Protein AF-A0AAP0FT26-F1 (afdb_monomer)

Foldseek 3Di:
DDDDDDDDPDDDDPDDDPPDVVVVVCLQVLVLLLVLLVQLLVCQPVLVSLLVSLVVVVCSLPPPSHPPVNLLSNLVSLLVCVVRNLNSLVVCLVPPPDLVSNLSSLQSLLSSLLSDDLVSLLVSLVNDPLLLSLVCQCPDPVNDVSSVVSSVSNLVSNVPPPVSVVVNVVNPDDD

Solvent-accessible surface area (backbone atoms only — not comparable to full-atom values): 10121 Å² total; per-residue (Å²): 136,88,80,90,82,85,78,77,92,72,90,82,79,92,85,73,84,83,87,47,69,69,57,54,51,42,46,70,66,39,56,49,46,48,51,41,49,51,51,36,50,74,37,58,92,40,61,74,59,40,52,54,40,48,51,52,49,43,50,59,62,64,41,93,88,53,59,74,65,40,41,49,44,37,44,49,54,44,58,75,41,44,84,52,40,47,59,42,59,47,44,40,63,75,67,39,92,41,71,66,55,25,32,54,50,32,41,44,48,24,53,47,42,62,72,42,56,74,67,57,48,48,51,53,57,74,75,44,68,58,64,60,52,35,51,48,54,38,68,39,97,74,68,45,67,63,31,38,52,24,28,50,48,33,52,58,55,42,54,84,36,70,65,50,48,55,47,55,55,56,73,69,49,86,129

Sequence (175 aa):
MTSGCSVSLLDRPLGRPLHCPALAELVGGGGCATVVNSALVRNIGQIDILEAATQVLALILGADLIEENNIRIATSSLVADLNASVPALLSLLKEGKTMESRVEFARFWGAVLSSSDQESKASIVDKSDLIPELIRLIGEEKMDRSSIDAGLECLNAIIGIRRARLQMVREVIPR

Structure (mmCIF, N/CA/C/O backbone):
data_AF-A0AAP0FT26-F1
#
_entry.id   AF-A0AAP0FT26-F1
#
loop_
_atom_site.group_PDB
_atom_site.id
_atom_site.type_symbol
_atom_site.label_atom_id
_atom_site.label_alt_id
_atom_site.label_comp_id
_atom_site.label_asym_id
_atom_site.label_entity_id
_atom_site.label_seq_id
_atom_site.pdbx_PDB_ins_code
_atom_site.Cartn_x
_atom_site.Cartn_y
_atom_site.Cartn_z
_atom_site.occupancy
_atom_site.B_iso_or_equiv
_atom_site.auth_seq_id
_atom_site.auth_comp_id
_atom_site.auth_asym_id
_atom_site.auth_atom_id
_atom_site.pdbx_PDB_model_num
ATOM 1 N N . MET A 1 1 ? 0.023 8.300 -52.811 1.00 35.78 1 MET A N 1
ATOM 2 C CA . MET A 1 1 ? -0.090 6.826 -52.838 1.00 35.78 1 MET A CA 1
ATOM 3 C C . MET A 1 1 ? -0.108 6.382 -51.376 1.00 35.78 1 MET A C 1
ATOM 5 O O . MET A 1 1 ? 0.933 6.426 -50.746 1.00 35.78 1 MET A O 1
ATOM 9 N N . THR A 1 2 ? -1.276 6.475 -50.719 1.00 39.69 2 THR A N 1
ATOM 10 C CA . THR A 1 2 ? -2.193 5.347 -50.381 1.00 39.69 2 THR A CA 1
ATOM 11 C C . THR A 1 2 ? -1.498 4.355 -49.443 1.00 39.69 2 THR A C 1
ATOM 13 O O . THR A 1 2 ? -0.560 3.700 -49.868 1.00 39.69 2 THR A O 1
ATOM 16 N N . SER A 1 3 ? -1.827 4.247 -48.157 1.00 39.22 3 SER A N 1
ATOM 17 C CA . SER A 1 3 ? -3.088 3.759 -47.571 1.00 39.22 3 SER A CA 1
ATOM 18 C C . SER A 1 3 ? -2.985 4.016 -46.052 1.00 39.22 3 SER A C 1
ATOM 20 O O . SER A 1 3 ? -1.917 3.812 -45.494 1.00 39.22 3 SER A O 1
ATOM 22 N N . GLY A 1 4 ? -3.959 4.555 -45.318 1.00 42.12 4 GLY A N 1
ATOM 23 C CA . GLY A 1 4 ? -5.311 4.024 -45.186 1.00 42.12 4 GLY A CA 1
ATOM 24 C C . GLY A 1 4 ? -5.307 2.806 -44.253 1.00 42.12 4 GLY A C 1
ATOM 25 O O . GLY A 1 4 ? -5.325 1.687 -44.748 1.00 42.12 4 GLY A O 1
ATOM 26 N N . CYS A 1 5 ? -5.263 3.017 -42.934 1.00 31.69 5 CYS A N 1
ATOM 27 C CA . CYS A 1 5 ? -5.600 1.997 -41.933 1.00 31.69 5 CYS A CA 1
ATOM 28 C C . CYS A 1 5 ? -6.645 2.580 -40.979 1.00 31.69 5 CYS A C 1
ATOM 30 O O . CYS A 1 5 ? -6.349 3.026 -39.874 1.00 31.69 5 CYS A O 1
ATOM 32 N N . SER A 1 6 ? -7.886 2.608 -41.457 1.00 43.06 6 SER A N 1
ATOM 33 C CA . SER A 1 6 ? -9.067 2.663 -40.607 1.00 43.06 6 SER A CA 1
ATOM 34 C C . SER A 1 6 ? -9.186 1.304 -39.920 1.00 43.06 6 SER A C 1
ATOM 36 O O . SER A 1 6 ? -9.442 0.308 -40.591 1.00 43.06 6 SER A O 1
ATOM 38 N N . VAL A 1 7 ? -8.973 1.241 -38.606 1.00 42.81 7 VAL A N 1
ATOM 39 C CA . VAL A 1 7 ? -9.330 0.050 -37.828 1.00 42.81 7 VAL A CA 1
ATOM 40 C C . VAL A 1 7 ? -10.686 0.315 -37.202 1.00 42.81 7 VAL A C 1
ATOM 42 O O . VAL A 1 7 ? -10.837 1.127 -36.293 1.00 42.81 7 VAL A O 1
ATOM 45 N N . SER A 1 8 ? -11.677 -0.340 -37.787 1.00 35.78 8 SER A N 1
ATOM 46 C CA . SER A 1 8 ? -13.071 -0.381 -37.383 1.00 35.78 8 SER A CA 1
ATOM 47 C C . SER A 1 8 ? -13.185 -0.807 -35.920 1.00 35.78 8 SER A C 1
ATOM 49 O O . SER A 1 8 ? -12.910 -1.950 -35.562 1.00 35.78 8 SER A O 1
ATOM 51 N N . LEU A 1 9 ? -13.605 0.132 -35.081 1.00 39.66 9 LEU A N 1
ATOM 52 C CA . LEU A 1 9 ? -14.059 -0.091 -33.715 1.00 39.66 9 LEU A CA 1
ATOM 53 C C . LEU A 1 9 ? -15.487 -0.640 -33.798 1.00 39.66 9 LEU A C 1
ATOM 55 O O . LEU A 1 9 ? -16.428 0.129 -33.674 1.00 39.66 9 LEU A O 1
ATOM 59 N N . LEU A 1 10 ? -15.653 -1.923 -34.125 1.00 43.53 10 LEU A N 1
ATOM 60 C CA . LEU A 1 10 ? -16.887 -2.690 -33.909 1.00 43.53 10 LEU A CA 1
ATOM 61 C C . LEU A 1 10 ? -16.623 -4.173 -34.210 1.00 43.53 10 LEU A C 1
ATOM 63 O O . LEU A 1 10 ? -16.040 -4.514 -35.235 1.00 43.53 10 LEU A O 1
ATOM 67 N N . ASP A 1 11 ? -17.081 -5.012 -33.282 1.00 38.81 11 ASP A N 1
ATOM 68 C CA . ASP A 1 11 ? -17.059 -6.478 -33.258 1.00 38.81 11 ASP A CA 1
ATOM 69 C C . ASP A 1 11 ? -15.716 -7.185 -33.024 1.00 38.81 11 ASP A C 1
ATOM 71 O O . ASP A 1 11 ? -14.992 -7.511 -33.965 1.00 38.81 11 ASP A O 1
ATOM 75 N N . ARG A 1 12 ? -15.465 -7.579 -31.758 1.00 37.66 12 ARG A N 1
ATOM 76 C CA . ARG A 1 12 ? -15.121 -8.974 -31.389 1.00 37.66 12 ARG A CA 1
ATOM 77 C C . ARG A 1 12 ? -15.070 -9.226 -29.867 1.00 37.66 12 ARG A C 1
ATOM 79 O O . ARG A 1 12 ? -14.894 -8.286 -29.098 1.00 37.66 12 ARG A O 1
ATOM 86 N N . PRO A 1 13 ? -15.289 -10.488 -29.442 1.00 32.66 13 PRO A N 1
ATOM 87 C CA . PRO A 1 13 ? -15.805 -10.841 -28.124 1.00 32.66 13 PRO A CA 1
ATOM 88 C C . PRO A 1 13 ? -14.723 -10.929 -27.041 1.00 32.66 13 PRO A C 1
ATOM 90 O O . PRO A 1 13 ? -13.557 -11.213 -27.314 1.00 32.66 13 PRO A O 1
ATOM 93 N N . LEU A 1 14 ? -15.169 -10.739 -25.796 1.00 45.72 14 LEU A N 1
ATOM 94 C CA . LEU A 1 14 ? -14.451 -11.021 -24.552 1.00 45.72 14 LEU A CA 1
ATOM 95 C C . LEU A 1 14 ? -13.795 -12.414 -24.597 1.00 45.72 14 LEU A C 1
ATOM 97 O O . LEU A 1 14 ? -14.485 -13.405 -24.831 1.00 45.72 14 LEU A O 1
ATOM 101 N N . GLY A 1 15 ? -12.484 -12.494 -24.331 1.00 40.38 15 GLY A N 1
ATOM 102 C CA . GLY A 1 15 ? -11.855 -13.766 -23.947 1.00 40.38 15 GLY A CA 1
ATOM 103 C C . GLY A 1 15 ? -10.522 -14.166 -24.586 1.00 40.38 15 GLY A C 1
ATOM 104 O O . GLY A 1 15 ? -10.280 -15.364 -24.707 1.00 40.38 15 GLY A O 1
ATOM 105 N N . ARG A 1 16 ? -9.625 -13.244 -24.971 1.00 35.62 16 ARG A N 1
ATOM 106 C CA . ARG A 1 16 ? -8.202 -13.595 -25.179 1.00 35.62 16 ARG A CA 1
ATOM 107 C C . ARG A 1 16 ? -7.268 -12.507 -24.639 1.00 35.62 16 ARG A C 1
ATOM 109 O O . ARG A 1 16 ? -7.513 -11.339 -24.939 1.00 35.62 16 ARG A O 1
ATOM 116 N N . PRO A 1 17 ? -6.197 -12.857 -23.901 1.00 39.31 17 PRO A N 1
ATOM 117 C CA . PRO A 1 17 ? -5.152 -11.899 -23.572 1.00 39.31 17 PRO A CA 1
ATOM 118 C C . PRO A 1 17 ? -4.499 -11.418 -24.872 1.00 39.31 17 PRO A C 1
ATOM 120 O O . PRO A 1 17 ? -4.200 -12.221 -25.761 1.00 39.31 17 PRO A O 1
ATOM 123 N N . LEU A 1 18 ? -4.298 -10.107 -24.993 1.00 40.69 18 LEU A N 1
ATOM 124 C CA . LEU A 1 18 ? -3.558 -9.493 -26.092 1.00 40.69 18 LEU A CA 1
ATOM 125 C C . LEU A 1 18 ? -2.100 -9.978 -26.045 1.00 40.69 18 LEU A C 1
ATOM 127 O O . LEU A 1 18 ? -1.277 -9.445 -25.308 1.00 40.69 18 LEU A O 1
ATOM 131 N N . HIS A 1 19 ? -1.779 -11.001 -26.838 1.00 43.59 19 HIS A N 1
ATOM 132 C CA . HIS A 1 19 ? -0.410 -11.466 -27.061 1.00 43.59 19 HIS A CA 1
ATOM 133 C C . HIS A 1 19 ? 0.309 -10.471 -27.990 1.00 43.59 19 HIS A C 1
ATOM 135 O O . HIS A 1 19 ? 0.424 -10.679 -29.197 1.00 43.59 19 HIS A O 1
ATOM 141 N N . CYS A 1 20 ? 0.750 -9.347 -27.428 1.00 38.44 20 CYS A N 1
ATOM 142 C CA . CYS A 1 20 ? 1.580 -8.363 -28.116 1.00 38.44 20 CYS A CA 1
ATOM 143 C C . CYS A 1 20 ? 3.055 -8.592 -27.740 1.00 38.44 20 CYS A C 1
ATOM 145 O O . CYS A 1 20 ? 3.444 -8.243 -26.625 1.00 38.44 20 CYS A O 1
ATOM 147 N N . PRO A 1 21 ? 3.903 -9.128 -28.641 1.00 49.22 21 PRO A N 1
ATOM 148 C CA . PRO A 1 21 ? 5.324 -9.344 -28.348 1.00 49.22 21 PRO A CA 1
ATOM 149 C C . PRO A 1 21 ? 6.066 -8.038 -28.013 1.00 49.22 21 PRO A C 1
ATOM 151 O O . PRO A 1 21 ? 6.932 -8.040 -27.150 1.00 49.22 21 PRO A O 1
ATOM 154 N N . ALA A 1 22 ? 5.646 -6.902 -28.581 1.00 44.25 22 ALA A N 1
ATOM 155 C CA . ALA A 1 22 ? 6.195 -5.582 -28.252 1.00 44.25 22 ALA A CA 1
ATOM 156 C C . ALA A 1 22 ? 5.885 -5.121 -26.812 1.00 44.25 22 ALA A C 1
ATOM 158 O O . ALA A 1 22 ? 6.685 -4.415 -26.204 1.00 44.25 22 ALA A O 1
ATOM 159 N N . LEU A 1 23 ? 4.738 -5.528 -26.251 1.00 45.72 23 LEU A N 1
ATOM 160 C CA . LEU A 1 23 ? 4.405 -5.270 -24.846 1.00 45.72 23 LEU A CA 1
ATOM 161 C C . LEU A 1 23 ? 5.292 -6.120 -23.930 1.00 45.72 23 LEU A C 1
ATOM 163 O O . LEU A 1 23 ? 5.825 -5.598 -22.960 1.00 45.72 23 LEU A O 1
ATOM 167 N N . ALA A 1 24 ? 5.513 -7.391 -24.275 1.00 50.12 24 ALA A N 1
ATOM 168 C CA . ALA A 1 24 ? 6.402 -8.276 -23.523 1.00 50.12 24 ALA A CA 1
ATOM 169 C C . ALA A 1 24 ? 7.870 -7.806 -23.548 1.00 50.12 24 ALA A C 1
ATOM 171 O O . ALA A 1 24 ? 8.553 -7.901 -22.536 1.00 50.12 24 ALA A O 1
ATOM 172 N N . GLU A 1 25 ? 8.344 -7.247 -24.663 1.00 49.09 25 GLU A N 1
ATOM 173 C CA . GLU A 1 25 ? 9.719 -6.748 -24.812 1.00 49.09 25 GLU A CA 1
ATOM 174 C C . GLU A 1 25 ? 9.941 -5.412 -24.071 1.00 49.09 25 GLU A C 1
ATOM 176 O O . GLU A 1 25 ? 10.944 -5.234 -23.379 1.00 49.09 25 GLU A O 1
ATOM 181 N N . LEU A 1 26 ? 8.966 -4.493 -24.125 1.00 49.72 26 LEU A N 1
ATOM 182 C CA . LEU A 1 26 ? 9.006 -3.219 -23.392 1.00 49.72 26 LEU A CA 1
ATOM 183 C C . LEU A 1 26 ? 8.884 -3.413 -21.870 1.00 49.72 26 LEU A C 1
ATOM 185 O O . LEU A 1 26 ? 9.504 -2.685 -21.088 1.00 49.72 26 LEU A O 1
ATOM 189 N N . VAL A 1 27 ? 8.078 -4.390 -21.451 1.00 53.12 27 VAL A N 1
ATOM 190 C CA . VAL A 1 27 ? 7.923 -4.784 -20.047 1.00 53.12 27 VAL A CA 1
ATOM 191 C C . VAL A 1 27 ? 9.139 -5.583 -19.571 1.00 53.12 27 VAL A C 1
ATOM 193 O O . VAL A 1 27 ? 9.649 -5.296 -18.494 1.00 53.12 27 VAL A O 1
ATOM 196 N N . GLY A 1 28 ? 9.665 -6.497 -20.394 1.00 52.25 28 GLY A N 1
ATOM 197 C CA . GLY A 1 28 ? 10.863 -7.298 -20.114 1.00 52.25 28 GLY A CA 1
ATOM 198 C C . GLY A 1 28 ? 12.158 -6.488 -20.009 1.00 52.25 28 GLY A C 1
ATOM 199 O O . GLY A 1 28 ? 13.089 -6.899 -19.323 1.00 52.25 28 GLY A O 1
ATOM 200 N N . GLY A 1 29 ? 12.211 -5.311 -20.639 1.00 54.28 29 GLY A N 1
ATOM 201 C CA . GLY A 1 29 ? 13.316 -4.359 -20.506 1.00 54.28 29 GLY A CA 1
ATOM 202 C C . GLY A 1 29 ? 13.217 -3.415 -19.299 1.00 54.28 29 GLY A C 1
ATOM 203 O O . GLY A 1 29 ? 14.062 -2.532 -19.164 1.00 54.28 29 GLY A O 1
ATOM 204 N N . GLY A 1 30 ? 12.178 -3.512 -18.459 1.00 57.56 30 GLY A N 1
ATOM 205 C CA . GLY A 1 30 ? 12.002 -2.659 -17.273 1.00 57.56 30 GLY A CA 1
ATOM 206 C C . GLY A 1 30 ? 11.680 -1.177 -17.544 1.00 57.56 30 GLY A C 1
ATOM 207 O O . GLY A 1 30 ? 11.356 -0.434 -16.617 1.00 57.56 30 GLY A O 1
ATOM 208 N N . GLY A 1 31 ? 11.716 -0.731 -18.805 1.00 64.88 31 GLY A N 1
ATOM 209 C CA . GLY A 1 31 ? 11.466 0.659 -19.202 1.00 64.88 31 GLY A CA 1
ATOM 210 C C . GLY A 1 31 ? 10.019 1.114 -18.997 1.00 64.88 31 GLY A C 1
ATOM 211 O O . GLY A 1 31 ? 9.766 2.294 -18.781 1.00 64.88 31 GLY A O 1
ATOM 212 N N . CYS A 1 32 ? 9.055 0.190 -19.015 1.00 70.31 32 CYS A N 1
ATOM 213 C CA . CYS A 1 32 ? 7.655 0.532 -18.769 1.00 70.31 32 CYS A CA 1
ATOM 214 C C . CYS A 1 32 ? 7.418 0.962 -17.309 1.00 70.31 32 CYS A C 1
ATOM 216 O O . CYS A 1 32 ? 6.809 2.001 -17.066 1.00 70.31 32 CYS A O 1
ATOM 218 N N . ALA A 1 33 ? 7.965 0.226 -16.337 1.00 71.75 33 ALA A N 1
ATOM 219 C CA . ALA A 1 33 ? 7.765 0.520 -14.918 1.00 71.75 33 ALA A CA 1
ATOM 220 C C . ALA A 1 33 ? 8.381 1.867 -14.501 1.00 71.75 33 ALA A C 1
ATOM 222 O O . ALA A 1 33 ? 7.761 2.627 -13.761 1.00 71.75 33 ALA A O 1
ATOM 223 N N . THR A 1 34 ? 9.564 2.203 -15.023 1.00 75.19 34 THR A N 1
ATOM 224 C CA . THR A 1 34 ? 10.235 3.482 -14.735 1.00 75.19 34 THR A CA 1
ATOM 225 C C . THR A 1 34 ? 9.477 4.674 -15.325 1.00 75.19 34 THR A C 1
ATOM 227 O O . THR A 1 34 ? 9.330 5.705 -14.666 1.00 75.19 34 THR A O 1
ATOM 230 N N . VAL A 1 35 ? 8.938 4.533 -16.541 1.00 79.75 35 VAL A N 1
ATOM 231 C CA . VAL A 1 35 ? 8.102 5.561 -17.182 1.00 79.75 35 VAL A CA 1
ATOM 232 C C . VAL A 1 35 ? 6.805 5.770 -16.408 1.00 79.75 35 VAL A C 1
ATOM 234 O O . VAL A 1 35 ? 6.427 6.915 -16.155 1.00 79.75 35 VAL A O 1
ATOM 237 N N . VAL A 1 36 ? 6.145 4.688 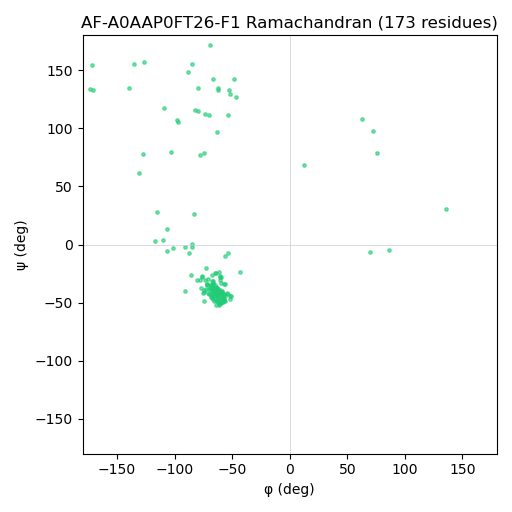-15.989 1.00 80.19 36 VAL A N 1
ATOM 238 C CA . VAL A 1 36 ? 4.906 4.781 -15.209 1.00 80.19 36 VAL A CA 1
ATOM 239 C C . VAL A 1 36 ? 5.177 5.370 -13.822 1.00 80.19 36 VAL A C 1
ATOM 241 O O . VAL A 1 36 ? 4.418 6.228 -13.380 1.00 80.19 36 VAL A O 1
ATOM 244 N N . ASN A 1 37 ? 6.298 5.031 -13.177 1.00 79.69 37 ASN A N 1
ATOM 245 C CA . ASN A 1 37 ? 6.686 5.666 -11.918 1.00 79.69 37 ASN A CA 1
ATOM 246 C C . ASN A 1 37 ? 6.961 7.172 -12.089 1.00 79.69 37 ASN A C 1
ATOM 248 O O . ASN A 1 37 ? 6.529 7.995 -11.286 1.00 79.69 37 ASN A O 1
ATOM 252 N N . SER A 1 38 ? 7.612 7.571 -13.186 1.00 80.75 38 SER A N 1
ATOM 253 C CA . SER A 1 38 ? 7.791 8.992 -13.501 1.00 80.75 38 SER A CA 1
ATOM 254 C C . SER A 1 38 ? 6.452 9.705 -13.719 1.00 80.75 38 SER A C 1
ATOM 256 O O . SER A 1 38 ? 6.278 10.839 -13.269 1.00 80.75 38 SER A O 1
ATOM 258 N N . ALA A 1 39 ? 5.491 9.050 -14.378 1.00 82.62 39 ALA A N 1
ATOM 259 C CA . ALA A 1 39 ? 4.141 9.579 -14.537 1.00 82.62 39 ALA A CA 1
ATOM 260 C C . ALA A 1 39 ? 3.423 9.716 -13.186 1.00 82.62 39 ALA A C 1
ATOM 262 O O . ALA A 1 39 ? 2.768 10.730 -12.959 1.00 82.62 39 ALA A O 1
ATOM 263 N N . LEU A 1 40 ? 3.598 8.760 -12.275 1.00 84.00 40 LEU A N 1
ATOM 264 C CA . LEU A 1 40 ? 3.053 8.809 -10.921 1.00 84.00 40 LEU A CA 1
ATOM 265 C C . LEU A 1 40 ? 3.586 10.025 -10.145 1.00 84.00 40 LEU A C 1
ATOM 267 O O . LEU A 1 40 ? 2.809 10.843 -9.659 1.00 84.00 40 LEU A O 1
ATOM 271 N N . VAL A 1 41 ? 4.905 10.223 -10.134 1.00 82.62 41 VAL A N 1
ATOM 272 C CA . VAL A 1 41 ? 5.542 11.368 -9.460 1.00 82.62 41 VAL A CA 1
ATOM 273 C C . VAL A 1 41 ? 5.126 12.716 -10.067 1.00 82.62 41 VAL A C 1
ATOM 275 O O . VAL A 1 41 ? 4.936 13.695 -9.348 1.00 82.62 41 VAL A O 1
ATOM 278 N N . ARG A 1 42 ? 4.956 12.797 -11.391 1.00 86.25 42 ARG A N 1
ATOM 279 C CA . ARG A 1 42 ? 4.574 14.050 -12.072 1.00 86.25 42 ARG A CA 1
ATOM 280 C C . ARG A 1 42 ? 3.120 14.461 -11.854 1.00 86.25 42 ARG A C 1
ATOM 282 O O . ARG A 1 42 ? 2.803 15.629 -12.059 1.00 86.25 42 ARG A O 1
ATOM 289 N N . ASN A 1 43 ? 2.254 13.527 -11.474 1.00 84.69 43 ASN A N 1
ATOM 290 C CA . ASN A 1 43 ? 0.810 13.742 -11.378 1.00 84.69 43 ASN A CA 1
ATOM 291 C C . ASN A 1 43 ? 0.291 13.635 -9.936 1.00 84.69 43 ASN A C 1
ATOM 293 O O . ASN A 1 43 ? -0.876 13.312 -9.716 1.00 84.69 43 ASN A O 1
ATOM 297 N N . ILE A 1 44 ? 1.140 13.932 -8.945 1.00 82.38 44 ILE A N 1
ATOM 298 C CA . ILE A 1 44 ? 0.727 14.041 -7.539 1.00 82.38 44 ILE A CA 1
ATOM 299 C C . ILE A 1 44 ? -0.468 14.999 -7.423 1.00 82.38 44 ILE A C 1
ATOM 301 O O . ILE A 1 44 ? -0.444 16.110 -7.953 1.00 82.38 44 ILE A O 1
ATOM 305 N N . GLY A 1 45 ? -1.522 14.554 -6.735 1.00 81.88 45 GLY A N 1
ATOM 306 C CA . GLY A 1 45 ? -2.774 15.299 -6.570 1.00 81.88 45 GLY A CA 1
ATOM 307 C C . GLY A 1 45 ? -3.793 15.115 -7.702 1.00 81.88 45 GLY A C 1
ATOM 308 O O . GLY A 1 45 ? -4.912 15.605 -7.587 1.00 81.88 45 GLY A O 1
ATOM 309 N N . GLN A 1 46 ? -3.461 14.391 -8.778 1.00 87.06 46 GLN A N 1
ATOM 310 C CA . GLN A 1 46 ? -4.416 14.010 -9.825 1.00 87.06 46 GLN A CA 1
ATOM 311 C C . GLN A 1 46 ? -4.812 12.542 -9.659 1.00 87.06 46 GLN A C 1
ATOM 313 O O . GLN A 1 46 ? -4.295 11.668 -10.355 1.00 87.06 46 GLN A O 1
ATOM 318 N N . ILE A 1 47 ? -5.730 12.275 -8.723 1.00 86.62 47 ILE A N 1
ATOM 319 C CA . ILE A 1 47 ? -6.114 10.912 -8.316 1.00 86.62 47 ILE A CA 1
ATOM 320 C C . ILE A 1 47 ? -6.472 10.027 -9.511 1.00 86.62 47 ILE A C 1
ATOM 322 O O . ILE A 1 47 ? -5.925 8.942 -9.611 1.00 86.62 47 ILE A O 1
ATOM 326 N N . ASP A 1 48 ? -7.250 10.508 -10.482 1.00 85.50 48 ASP A N 1
ATOM 327 C CA . ASP A 1 48 ? -7.596 9.732 -11.688 1.00 85.50 48 ASP A CA 1
ATOM 328 C C . ASP A 1 48 ? -6.380 9.194 -12.459 1.00 85.50 48 ASP A C 1
ATOM 330 O O . ASP A 1 48 ? -6.366 8.051 -12.916 1.00 85.50 48 ASP A O 1
ATOM 334 N N . ILE A 1 49 ? -5.338 10.016 -12.596 1.00 86.25 49 ILE A N 1
ATOM 335 C CA . ILE A 1 49 ? -4.112 9.625 -13.298 1.00 86.25 49 ILE A CA 1
ATOM 336 C C . ILE A 1 49 ? -3.299 8.660 -12.437 1.00 86.25 49 ILE A C 1
ATOM 338 O O . ILE A 1 49 ? -2.732 7.701 -12.960 1.00 86.25 49 ILE A O 1
ATOM 342 N N . LEU A 1 50 ? -3.253 8.895 -11.125 1.00 87.12 50 LEU A N 1
ATOM 343 C CA . LEU A 1 50 ? -2.560 8.024 -10.181 1.00 87.12 50 LEU A CA 1
ATOM 344 C C . LEU A 1 50 ? -3.218 6.640 -10.102 1.00 87.12 50 LEU A C 1
ATOM 346 O O . LEU A 1 50 ? -2.499 5.641 -10.070 1.00 87.12 50 LEU A O 1
ATOM 350 N N . GLU A 1 51 ? -4.553 6.569 -10.125 1.00 87.88 51 GLU A N 1
ATOM 351 C CA . GLU A 1 51 ? -5.307 5.313 -10.131 1.00 87.88 51 GLU A CA 1
ATOM 352 C C . GLU A 1 51 ? -4.957 4.511 -11.392 1.00 87.88 51 GLU A C 1
ATOM 354 O O . GLU A 1 51 ? -4.500 3.371 -11.295 1.00 87.88 51 GLU A O 1
ATOM 359 N N . ALA A 1 52 ? -5.044 5.140 -12.569 1.00 86.75 52 ALA A N 1
ATOM 360 C CA . ALA A 1 52 ? -4.711 4.498 -13.840 1.00 86.75 52 ALA A CA 1
ATOM 361 C C . ALA A 1 52 ? -3.235 4.058 -13.918 1.00 86.75 52 ALA A C 1
ATOM 363 O O . ALA A 1 52 ? -2.937 2.938 -14.335 1.00 86.75 52 ALA A O 1
ATOM 364 N N . ALA A 1 53 ? -2.295 4.907 -13.492 1.00 85.81 53 ALA A N 1
ATOM 365 C CA . ALA A 1 53 ? -0.871 4.572 -13.462 1.00 85.81 53 ALA A CA 1
ATOM 366 C C . ALA A 1 53 ? -0.585 3.391 -12.520 1.00 85.81 53 ALA A C 1
ATOM 368 O O . ALA A 1 53 ? 0.172 2.485 -12.866 1.00 85.81 53 ALA A O 1
ATOM 369 N N . THR A 1 54 ? -1.227 3.364 -11.353 1.00 83.62 54 THR A N 1
ATOM 370 C CA . THR A 1 54 ? -1.040 2.295 -10.366 1.00 83.62 54 THR A CA 1
ATOM 371 C C . THR A 1 54 ? -1.679 0.990 -10.820 1.00 83.62 54 THR A C 1
ATOM 373 O O . THR A 1 54 ? -1.094 -0.063 -10.599 1.00 83.62 54 THR A O 1
ATOM 376 N N . GLN A 1 55 ? -2.804 1.030 -11.536 1.00 83.31 55 GLN A N 1
ATOM 377 C CA . GLN A 1 55 ? -3.371 -0.155 -12.185 1.00 83.31 55 GLN A CA 1
ATOM 378 C C . GLN A 1 55 ? -2.415 -0.732 -13.235 1.00 83.31 55 GLN A C 1
ATOM 380 O O . GLN A 1 55 ? -2.208 -1.942 -13.278 1.00 83.31 55 GLN A O 1
ATOM 385 N N . VAL A 1 56 ? -1.763 0.117 -14.037 1.00 83.94 56 VAL A N 1
ATOM 386 C CA . VAL A 1 56 ? -0.723 -0.338 -14.974 1.00 83.94 56 VAL A CA 1
ATOM 387 C C . VAL A 1 56 ? 0.453 -0.969 -14.223 1.00 83.94 56 VAL A C 1
ATOM 389 O O . VAL A 1 56 ? 0.911 -2.039 -14.616 1.00 83.94 56 VAL A O 1
ATOM 392 N N . LEU A 1 57 ? 0.914 -0.368 -13.120 1.00 79.06 57 LEU A N 1
ATOM 393 C CA . LEU A 1 57 ? 1.958 -0.972 -12.282 1.00 79.06 57 LEU A CA 1
ATOM 394 C C . LEU A 1 57 ? 1.503 -2.301 -11.670 1.00 79.06 57 LEU A C 1
ATOM 396 O O . LEU A 1 57 ? 2.266 -3.258 -11.689 1.00 79.06 57 LEU A O 1
ATOM 400 N N . ALA A 1 58 ? 0.270 -2.397 -11.178 1.00 78.62 58 ALA A N 1
ATOM 401 C CA . ALA A 1 58 ? -0.286 -3.625 -10.621 1.00 78.62 58 ALA A CA 1
ATOM 402 C C . ALA A 1 58 ? -0.358 -4.742 -11.672 1.00 78.62 58 ALA A C 1
ATOM 404 O O . ALA A 1 58 ? -0.025 -5.883 -11.368 1.00 78.62 58 ALA A O 1
ATOM 405 N N . LEU A 1 59 ? -0.701 -4.420 -12.922 1.00 77.81 59 LEU A N 1
ATOM 406 C CA . LEU A 1 59 ? -0.649 -5.370 -14.037 1.00 77.81 59 LEU A CA 1
ATOM 407 C C . LEU A 1 59 ? 0.786 -5.812 -14.355 1.00 77.81 59 LEU A C 1
ATOM 409 O O . LEU A 1 59 ? 1.010 -6.984 -14.641 1.00 77.81 59 LEU A O 1
ATOM 413 N N . ILE A 1 60 ? 1.764 -4.903 -14.271 1.00 73.69 60 ILE A N 1
ATOM 414 C CA . ILE A 1 60 ? 3.189 -5.241 -14.427 1.00 73.69 60 ILE A CA 1
ATOM 415 C C . ILE A 1 60 ? 3.673 -6.138 -13.276 1.00 73.69 60 ILE A C 1
ATOM 417 O O . ILE A 1 60 ? 4.497 -7.020 -13.495 1.00 73.69 60 ILE A O 1
ATOM 421 N N . LEU A 1 61 ? 3.166 -5.932 -12.058 1.00 69.19 61 LEU A N 1
ATOM 422 C CA . LEU A 1 61 ? 3.520 -6.739 -10.889 1.00 69.19 61 LEU A CA 1
ATOM 423 C C . LEU A 1 61 ? 2.804 -8.098 -10.851 1.00 69.19 61 LEU A C 1
ATOM 425 O O . LEU A 1 61 ? 3.350 -9.045 -10.296 1.00 69.19 61 LEU A O 1
ATOM 429 N N . GLY A 1 62 ? 1.587 -8.183 -11.394 1.00 62.59 62 GLY A N 1
ATOM 430 C CA . GLY A 1 62 ? 0.699 -9.341 -11.266 1.00 62.59 62 GLY A CA 1
ATOM 431 C C . GLY A 1 62 ? 0.554 -10.210 -12.514 1.00 62.59 62 GLY A C 1
ATOM 432 O O . GLY A 1 62 ? -0.124 -11.230 -12.453 1.00 62.59 62 GLY A O 1
ATOM 433 N N . ALA A 1 63 ? 1.131 -9.840 -13.660 1.00 57.03 63 ALA A N 1
ATOM 434 C CA . ALA A 1 63 ? 1.068 -10.717 -14.822 1.00 57.03 63 ALA A CA 1
ATOM 435 C C . ALA A 1 63 ? 2.015 -11.912 -14.629 1.00 57.03 63 ALA A C 1
ATOM 437 O O . ALA A 1 63 ? 3.231 -11.768 -14.714 1.00 57.03 63 ALA A O 1
ATOM 438 N N . ASP A 1 64 ? 1.436 -13.109 -14.481 1.00 49.69 64 ASP A N 1
ATOM 439 C CA . ASP A 1 64 ? 2.113 -14.422 -14.406 1.00 49.69 64 ASP A CA 1
ATOM 440 C C . ASP A 1 64 ? 3.075 -14.718 -15.583 1.00 49.69 64 ASP A C 1
ATOM 442 O O . ASP A 1 64 ? 3.785 -15.722 -15.599 1.00 49.69 64 ASP A O 1
ATOM 446 N N . LEU A 1 65 ? 3.084 -13.854 -16.601 1.00 45.00 65 LEU A N 1
ATOM 447 C CA . LEU A 1 65 ? 3.942 -13.910 -17.785 1.00 45.00 65 LEU A CA 1
ATOM 448 C C . LEU A 1 65 ? 5.257 -13.133 -17.618 1.00 45.00 65 LEU A C 1
ATOM 450 O O . LEU A 1 65 ? 6.069 -13.094 -18.542 1.00 45.00 65 LEU A O 1
ATOM 454 N N . ILE A 1 66 ? 5.450 -12.473 -16.480 1.00 50.41 66 ILE A N 1
ATOM 455 C CA . ILE A 1 66 ? 6.539 -11.538 -16.248 1.00 50.41 66 ILE A CA 1
ATOM 456 C C . ILE A 1 66 ? 7.524 -12.167 -15.258 1.00 50.41 66 ILE A C 1
ATOM 458 O O . ILE A 1 66 ? 7.185 -12.441 -14.111 1.00 50.41 66 ILE A O 1
ATOM 462 N N . GLU A 1 67 ? 8.765 -12.382 -15.706 1.00 56.00 67 GLU A N 1
ATOM 463 C CA . GLU A 1 67 ? 9.866 -12.838 -14.853 1.00 56.00 67 GLU A CA 1
ATOM 464 C C . GLU A 1 67 ? 9.958 -12.004 -13.563 1.00 56.00 67 GLU A C 1
ATOM 466 O O . GLU A 1 67 ? 9.844 -10.775 -13.595 1.00 56.00 67 GLU A O 1
ATOM 471 N N . GLU A 1 68 ? 10.280 -12.664 -12.447 1.00 60.94 68 GLU A N 1
ATOM 472 C CA . GLU A 1 68 ? 10.589 -12.095 -11.119 1.00 60.94 68 GLU A CA 1
ATOM 473 C C . GLU A 1 68 ? 11.517 -10.855 -11.184 1.00 60.94 68 GLU A C 1
ATOM 475 O O . GLU A 1 68 ? 11.502 -9.972 -10.322 1.00 60.94 68 GLU A O 1
ATOM 480 N N . ASN A 1 69 ? 12.294 -10.742 -12.267 1.00 62.56 69 ASN A N 1
ATOM 481 C CA . ASN A 1 69 ? 13.127 -9.600 -12.609 1.00 62.56 69 ASN A CA 1
ATOM 482 C C . ASN A 1 69 ? 12.367 -8.270 -12.772 1.00 62.56 69 ASN A C 1
ATOM 484 O O . ASN A 1 69 ? 12.859 -7.246 -12.306 1.00 62.56 69 ASN A O 1
ATOM 488 N N . ASN A 1 70 ? 11.182 -8.245 -13.383 1.00 61.28 70 ASN A N 1
ATOM 489 C CA . ASN A 1 70 ? 10.475 -6.978 -13.616 1.00 61.28 70 ASN A CA 1
ATOM 490 C C . ASN A 1 70 ? 9.730 -6.491 -12.375 1.00 61.28 70 ASN A C 1
ATOM 492 O O . ASN A 1 70 ? 9.655 -5.284 -12.167 1.00 61.28 70 ASN A O 1
ATOM 496 N N . ILE A 1 71 ? 9.264 -7.406 -11.516 1.00 65.56 71 ILE A N 1
ATOM 497 C CA . ILE A 1 71 ? 8.772 -7.066 -10.173 1.00 65.56 71 ILE A CA 1
ATOM 498 C C . ILE A 1 71 ? 9.887 -6.358 -9.406 1.00 65.56 71 ILE A C 1
ATOM 500 O O . ILE A 1 71 ? 9.702 -5.253 -8.901 1.00 65.56 71 ILE A O 1
ATOM 504 N N . ARG A 1 72 ? 11.091 -6.940 -9.411 1.00 70.81 72 ARG A N 1
ATOM 505 C CA . ARG A 1 72 ? 12.270 -6.333 -8.792 1.00 70.81 72 ARG A CA 1
ATOM 506 C C . ARG A 1 72 ? 12.620 -4.973 -9.402 1.00 70.81 72 ARG A C 1
ATOM 508 O O . ARG A 1 72 ? 12.941 -4.063 -8.648 1.00 70.81 72 ARG A O 1
ATOM 515 N N . ILE A 1 73 ? 12.551 -4.801 -10.725 1.00 70.44 73 ILE A N 1
ATOM 516 C CA . ILE A 1 73 ? 12.839 -3.511 -11.381 1.00 70.44 73 ILE A CA 1
ATOM 517 C C . ILE A 1 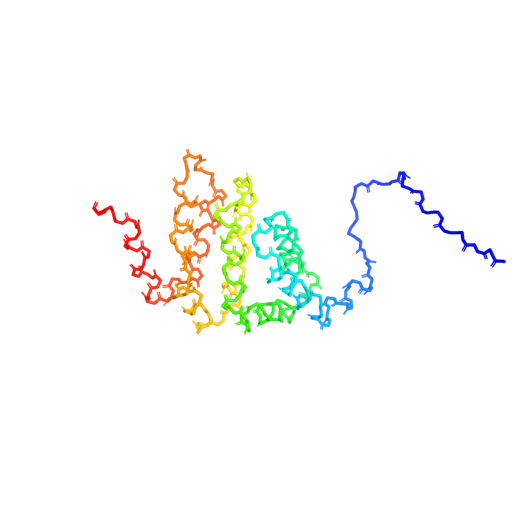73 ? 11.774 -2.459 -11.045 1.00 70.44 73 ILE A C 1
ATOM 519 O O . ILE A 1 73 ? 12.125 -1.323 -10.733 1.00 70.44 73 ILE A O 1
ATOM 523 N N . ALA A 1 74 ? 10.489 -2.819 -11.069 1.00 69.69 74 ALA A N 1
ATOM 524 C CA . ALA A 1 74 ? 9.394 -1.915 -10.733 1.00 69.69 74 ALA A CA 1
ATOM 525 C C . ALA A 1 74 ? 9.475 -1.466 -9.269 1.00 69.69 74 ALA A C 1
ATOM 527 O O . ALA A 1 74 ? 9.475 -0.266 -8.993 1.00 69.69 74 ALA A O 1
ATOM 528 N N . THR A 1 75 ? 9.651 -2.413 -8.344 1.00 73.88 75 THR A N 1
ATOM 529 C CA . THR A 1 75 ? 9.834 -2.119 -6.919 1.00 73.88 75 THR A CA 1
ATOM 530 C C . THR A 1 75 ? 11.115 -1.323 -6.682 1.00 73.88 75 THR A C 1
ATOM 532 O O . THR A 1 75 ? 11.084 -0.325 -5.971 1.00 73.88 75 THR A O 1
ATOM 535 N N . SER A 1 76 ? 12.233 -1.674 -7.327 1.00 76.31 76 SER A N 1
ATOM 536 C CA . SER A 1 76 ? 13.489 -0.924 -7.204 1.00 76.31 76 SER A CA 1
ATOM 537 C C . SER A 1 76 ? 13.361 0.505 -7.729 1.00 76.31 76 SER A C 1
ATOM 539 O O . SER A 1 76 ? 13.847 1.429 -7.084 1.00 76.31 76 SER A O 1
ATOM 541 N N . SER A 1 77 ? 12.665 0.718 -8.848 1.00 77.88 77 SER A N 1
ATOM 542 C CA . SER A 1 77 ? 12.422 2.061 -9.378 1.00 77.88 77 SER A CA 1
ATOM 543 C C . SER A 1 77 ? 11.528 2.890 -8.461 1.00 77.88 77 SER A C 1
ATOM 545 O O . SER A 1 77 ? 11.754 4.093 -8.349 1.00 77.88 77 SER A O 1
ATOM 547 N N . LEU A 1 78 ? 10.530 2.270 -7.829 1.00 77.00 78 LEU A N 1
ATOM 548 C CA . LEU A 1 78 ? 9.658 2.922 -6.855 1.00 77.00 78 LEU A CA 1
ATOM 549 C C . LEU A 1 78 ? 10.441 3.324 -5.596 1.00 77.00 78 LEU A C 1
ATOM 551 O O . LEU A 1 78 ? 10.319 4.438 -5.092 1.00 77.00 78 LEU A O 1
ATOM 555 N N . VAL A 1 79 ? 11.280 2.409 -5.110 1.00 78.19 79 VAL A N 1
ATOM 556 C CA . VAL A 1 79 ? 12.112 2.588 -3.916 1.00 78.19 79 VAL A CA 1
ATOM 557 C C . VAL A 1 79 ? 13.261 3.577 -4.154 1.00 78.19 79 VAL A C 1
ATOM 559 O O . VAL A 1 79 ? 13.668 4.290 -3.238 1.00 78.19 79 VAL A O 1
ATOM 562 N N . ALA A 1 80 ? 13.770 3.689 -5.380 1.00 80.44 80 ALA A N 1
ATOM 563 C CA . ALA A 1 80 ? 14.820 4.652 -5.710 1.00 80.44 80 ALA A CA 1
ATOM 564 C C . ALA A 1 80 ? 14.397 6.107 -5.433 1.00 80.44 80 ALA A C 1
ATOM 566 O O . ALA A 1 80 ? 15.245 6.936 -5.104 1.00 80.44 80 ALA A O 1
ATOM 567 N N . ASP A 1 81 ? 13.096 6.405 -5.507 1.00 81.88 81 ASP A N 1
ATOM 568 C CA . ASP A 1 81 ? 12.534 7.705 -5.143 1.00 81.88 81 ASP A CA 1
ATOM 569 C C . ASP A 1 81 ? 11.325 7.556 -4.209 1.00 81.88 81 ASP A C 1
ATOM 571 O O . ASP A 1 81 ? 10.198 7.953 -4.520 1.00 81.88 81 ASP A O 1
ATOM 575 N N . LEU A 1 82 ? 11.560 6.970 -3.028 1.00 80.94 82 LEU A N 1
ATOM 576 C CA . LEU A 1 82 ? 10.522 6.840 -1.998 1.00 80.94 82 LEU A CA 1
ATOM 577 C C . LEU A 1 82 ? 9.926 8.192 -1.587 1.00 80.94 82 LEU A C 1
ATOM 579 O O . LEU A 1 82 ? 8.748 8.258 -1.255 1.00 80.94 82 LEU A O 1
ATOM 583 N N . ASN A 1 83 ? 10.718 9.267 -1.587 1.00 81.69 83 ASN A N 1
ATOM 584 C CA . ASN A 1 83 ? 10.246 10.571 -1.119 1.00 81.69 83 ASN A CA 1
ATOM 585 C C . ASN A 1 83 ? 9.165 11.151 -2.039 1.00 81.69 83 ASN A C 1
ATOM 587 O O . ASN A 1 83 ? 8.258 11.813 -1.544 1.00 81.69 83 ASN A O 1
ATOM 591 N N . ALA A 1 84 ? 9.249 10.897 -3.347 1.00 82.81 84 ALA A N 1
ATOM 592 C CA . ALA A 1 84 ? 8.229 11.325 -4.294 1.00 82.81 84 ALA A CA 1
ATOM 593 C C . ALA A 1 84 ? 7.127 10.272 -4.500 1.00 82.81 84 ALA A C 1
ATOM 595 O O . ALA A 1 84 ? 5.946 10.614 -4.562 1.00 82.81 84 ALA A O 1
ATOM 596 N N . SER A 1 85 ? 7.495 8.990 -4.570 1.00 83.62 85 SER A N 1
ATOM 597 C CA . SER A 1 85 ? 6.569 7.910 -4.942 1.00 83.62 85 SER A CA 1
ATOM 598 C C . SER A 1 85 ? 5.625 7.523 -3.799 1.00 83.62 85 SER A C 1
ATOM 600 O O . SER A 1 85 ? 4.446 7.258 -4.029 1.00 83.62 85 SER A O 1
ATOM 602 N N . VAL A 1 86 ? 6.105 7.520 -2.548 1.00 86.94 86 VAL A N 1
ATOM 603 C CA . VAL A 1 86 ? 5.299 7.092 -1.391 1.00 86.94 86 VAL A CA 1
ATOM 604 C C . VAL A 1 86 ? 4.128 8.039 -1.110 1.00 86.94 86 VAL A C 1
ATOM 606 O O . VAL A 1 86 ? 3.021 7.530 -0.953 1.00 86.94 86 VAL A O 1
ATOM 609 N N . PRO A 1 87 ? 4.286 9.380 -1.081 1.00 86.19 87 PRO A N 1
ATOM 610 C CA . PRO A 1 87 ? 3.145 10.278 -0.890 1.00 86.19 87 PRO A CA 1
ATOM 611 C C . PRO A 1 87 ? 2.088 10.149 -1.993 1.00 86.19 87 PRO A C 1
ATOM 613 O O . PRO A 1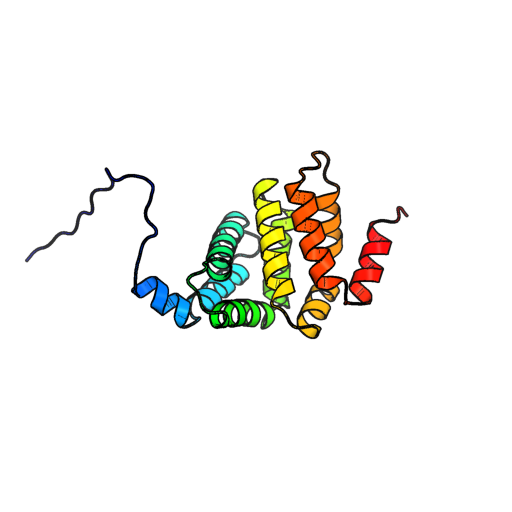 87 ? 0.897 10.151 -1.692 1.00 86.19 87 PRO A O 1
ATOM 616 N N . ALA A 1 88 ? 2.521 9.984 -3.248 1.00 86.75 88 ALA A N 1
ATOM 617 C CA . ALA A 1 88 ? 1.642 9.800 -4.402 1.00 86.75 88 ALA A CA 1
ATOM 618 C C . ALA A 1 88 ? 0.826 8.499 -4.313 1.00 86.75 88 ALA A C 1
ATOM 620 O O . ALA A 1 88 ? -0.369 8.474 -4.582 1.00 86.75 88 ALA A O 1
ATOM 621 N N . LEU A 1 89 ? 1.461 7.404 -3.896 1.00 86.88 89 LEU A N 1
ATOM 622 C CA . LEU A 1 89 ? 0.772 6.133 -3.676 1.00 86.88 89 LEU A CA 1
ATOM 623 C C . LEU A 1 89 ? -0.086 6.136 -2.407 1.00 86.88 89 LEU A C 1
ATOM 625 O O . LEU A 1 89 ? -1.101 5.448 -2.337 1.00 86.88 89 LEU A O 1
ATOM 629 N N . LEU A 1 90 ? 0.305 6.890 -1.382 1.00 90.31 90 LEU A N 1
ATOM 630 C CA . LEU A 1 90 ? -0.472 7.013 -0.153 1.00 90.31 90 LEU A CA 1
ATOM 631 C C . LEU A 1 90 ? -1.745 7.837 -0.379 1.00 90.31 90 LEU A C 1
ATOM 633 O O . LEU A 1 90 ? -2.780 7.519 0.206 1.00 90.31 90 LEU A O 1
ATOM 637 N N . SER A 1 91 ? -1.707 8.856 -1.247 1.00 89.94 91 SER A N 1
ATOM 638 C CA . SER A 1 91 ? -2.902 9.638 -1.583 1.00 89.94 91 SER A CA 1
ATOM 639 C C . SER A 1 91 ? -3.993 8.770 -2.209 1.00 89.94 91 SER A C 1
ATOM 641 O O . SER A 1 91 ? -5.165 9.047 -2.013 1.00 89.94 91 SER A O 1
ATOM 643 N N . LEU A 1 92 ? -3.637 7.673 -2.880 1.00 89.75 92 LEU A N 1
ATOM 644 C CA . LEU A 1 92 ? -4.603 6.714 -3.417 1.00 89.75 92 LEU A CA 1
ATOM 645 C C . LEU A 1 92 ? -5.383 5.964 -2.328 1.00 89.75 92 LEU A C 1
ATOM 647 O O . LEU A 1 92 ? -6.581 5.740 -2.472 1.00 89.75 92 LEU A O 1
ATOM 651 N N . LEU A 1 93 ? -4.741 5.627 -1.204 1.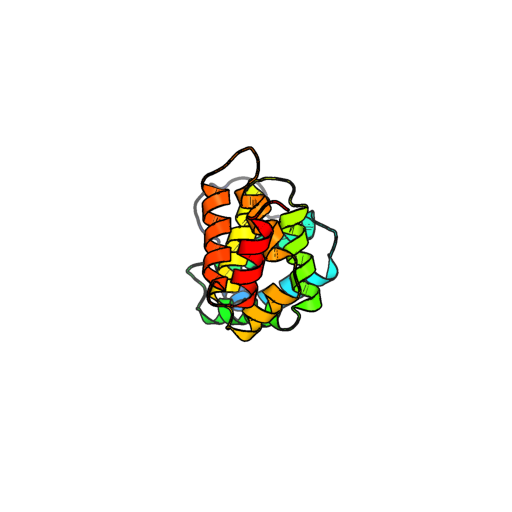00 89.69 93 LEU A N 1
ATOM 652 C CA . LEU A 1 93 ? -5.434 5.061 -0.038 1.00 89.69 93 LEU A CA 1
ATOM 653 C C . LEU A 1 93 ? -6.293 6.113 0.684 1.00 89.69 93 LEU A C 1
ATOM 655 O O . LEU A 1 93 ? -7.365 5.794 1.205 1.00 89.69 93 LEU A O 1
ATOM 659 N N . LYS A 1 94 ? -5.840 7.372 0.708 1.00 89.44 94 LYS A N 1
ATOM 660 C CA . LYS A 1 94 ? -6.533 8.488 1.374 1.00 89.44 94 LYS A CA 1
ATOM 661 C C . LYS A 1 94 ? -7.759 8.971 0.595 1.00 89.44 94 LYS A C 1
ATOM 663 O O . LYS A 1 94 ? -8.835 9.104 1.170 1.00 89.44 94 LYS A O 1
ATOM 668 N N . GLU A 1 95 ? -7.590 9.195 -0.701 1.00 88.31 95 GLU A N 1
ATOM 669 C CA . GLU A 1 95 ? -8.503 9.942 -1.574 1.00 88.31 95 GLU A CA 1
ATOM 670 C C . GLU A 1 95 ? -9.106 9.080 -2.695 1.00 88.31 95 GLU A C 1
ATOM 672 O O . GLU A 1 95 ? -9.847 9.595 -3.534 1.00 88.31 95 GLU A O 1
ATOM 677 N N . GLY A 1 96 ? -8.803 7.776 -2.728 1.00 84.19 96 GLY A N 1
ATOM 678 C CA . GLY A 1 96 ? -9.360 6.847 -3.710 1.00 84.19 96 GLY A CA 1
ATOM 679 C C . GLY A 1 96 ? -10.888 6.909 -3.744 1.00 84.19 96 GLY A C 1
ATOM 680 O O . GLY A 1 96 ? -11.556 6.902 -2.705 1.00 84.19 96 GLY A O 1
ATOM 681 N N . LYS A 1 97 ? -11.448 6.982 -4.956 1.00 84.00 97 LYS A N 1
ATOM 682 C CA . LYS A 1 97 ? -12.858 7.360 -5.172 1.00 84.00 97 LYS A CA 1
ATOM 683 C C . LYS A 1 97 ? -13.851 6.335 -4.643 1.00 84.00 97 LYS A C 1
ATOM 685 O O . LYS A 1 97 ? -14.970 6.679 -4.261 1.00 84.00 97 LYS A O 1
ATOM 690 N N . THR A 1 98 ? -13.459 5.067 -4.663 1.00 88.56 98 THR A N 1
ATOM 691 C CA . THR A 1 98 ? -14.297 3.942 -4.255 1.00 88.56 98 THR A CA 1
ATOM 692 C C . THR A 1 98 ? -13.573 3.093 -3.216 1.00 88.56 98 THR A C 1
ATOM 694 O O . THR A 1 98 ? -12.348 3.105 -3.105 1.00 88.56 98 THR A O 1
ATOM 697 N N . MET A 1 99 ? -14.346 2.344 -2.427 1.00 87.50 99 MET A N 1
ATOM 698 C CA . MET A 1 99 ? -13.792 1.339 -1.513 1.00 87.50 99 MET A CA 1
ATOM 699 C C . MET A 1 99 ? -12.966 0.304 -2.275 1.00 87.50 99 MET A C 1
ATOM 701 O O . MET A 1 99 ? -11.843 0.016 -1.886 1.00 87.50 99 MET A O 1
ATOM 705 N N . GLU A 1 100 ? -13.503 -0.198 -3.386 1.00 88.06 100 GLU A N 1
ATOM 706 C CA . GLU A 1 100 ? -12.848 -1.179 -4.253 1.00 88.06 100 GLU A CA 1
ATOM 707 C C . GLU A 1 100 ? -11.479 -0.691 -4.738 1.00 88.06 100 GLU A C 1
ATOM 709 O O . GLU A 1 100 ? -10.488 -1.385 -4.539 1.00 88.06 100 GLU A O 1
ATOM 714 N N . SER A 1 101 ? -11.407 0.547 -5.239 1.00 88.00 101 SER A N 1
ATOM 715 C CA . SER A 1 101 ? -10.160 1.187 -5.675 1.00 88.00 101 SER A CA 1
ATOM 716 C C . SER A 1 101 ? -9.122 1.222 -4.542 1.00 88.00 101 SER A C 1
ATOM 718 O O . SER A 1 101 ? -7.985 0.778 -4.692 1.00 88.00 101 SER A O 1
ATOM 720 N N . ARG A 1 102 ? -9.532 1.629 -3.333 1.00 90.56 102 ARG A N 1
ATOM 721 C CA . ARG A 1 102 ? -8.642 1.645 -2.158 1.00 90.56 102 ARG A CA 1
ATOM 722 C C . ARG A 1 102 ? -8.176 0.251 -1.734 1.00 90.56 102 ARG A C 1
ATOM 724 O O . ARG A 1 102 ? -7.032 0.102 -1.310 1.00 90.56 102 ARG A O 1
ATOM 731 N N . VAL A 1 103 ? -9.021 -0.771 -1.874 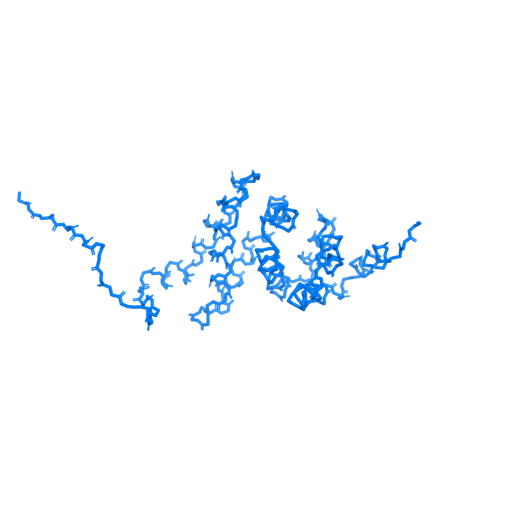1.00 90.94 103 VAL A N 1
ATOM 732 C CA . VAL A 1 103 ? -8.638 -2.170 -1.633 1.00 90.94 103 VAL A CA 1
ATOM 733 C C . VAL A 1 103 ? -7.627 -2.651 -2.677 1.00 90.94 103 VAL A C 1
ATOM 735 O O . VAL A 1 103 ? -6.647 -3.298 -2.313 1.00 90.94 103 VAL A O 1
ATOM 738 N N . GLU A 1 104 ? -7.811 -2.322 -3.957 1.00 88.69 104 GLU A N 1
ATOM 739 C CA . GLU A 1 104 ? -6.832 -2.626 -5.009 1.00 88.69 104 GLU A CA 1
ATOM 740 C C . GLU A 1 104 ? -5.475 -1.971 -4.726 1.00 88.69 104 GLU A C 1
ATOM 742 O O . GLU A 1 104 ? -4.438 -2.631 -4.822 1.00 88.69 104 GLU A O 1
ATOM 747 N N . PHE A 1 105 ? -5.461 -0.713 -4.278 1.00 89.19 105 PHE A N 1
ATOM 748 C CA . PHE A 1 105 ? -4.219 -0.037 -3.896 1.00 89.19 105 PHE A CA 1
ATOM 749 C C . PHE A 1 105 ? -3.576 -0.614 -2.643 1.00 89.19 105 PHE A C 1
ATOM 751 O O . PHE A 1 105 ? -2.350 -0.685 -2.571 1.00 89.19 105 PHE A O 1
ATOM 758 N N . ALA A 1 106 ? -4.364 -1.077 -1.672 1.00 91.88 106 ALA A N 1
ATOM 759 C CA . ALA A 1 106 ? -3.822 -1.815 -0.540 1.00 91.88 106 ALA A CA 1
ATOM 760 C C . ALA A 1 106 ? -3.148 -3.113 -1.009 1.00 91.88 106 ALA A C 1
ATOM 762 O O . ALA A 1 106 ? -2.021 -3.389 -0.615 1.00 91.88 106 ALA A O 1
ATOM 763 N N . ARG A 1 107 ? -3.749 -3.870 -1.934 1.00 89.75 107 ARG A N 1
ATOM 764 C CA . ARG A 1 107 ? -3.093 -5.063 -2.506 1.00 89.75 107 ARG A CA 1
ATOM 765 C C . ARG A 1 107 ? -1.801 -4.721 -3.243 1.00 89.75 107 ARG A C 1
ATOM 767 O O . ARG A 1 107 ? -0.799 -5.413 -3.075 1.00 89.75 107 ARG A O 1
ATOM 774 N N . PHE A 1 108 ? -1.796 -3.630 -4.008 1.00 88.12 108 PHE A N 1
ATOM 775 C CA . PHE A 1 108 ? -0.585 -3.123 -4.650 1.00 88.12 108 PHE A CA 1
ATOM 776 C C . PHE A 1 108 ? 0.516 -2.817 -3.621 1.00 88.12 108 PHE A C 1
ATOM 778 O O . PHE A 1 108 ? 1.653 -3.262 -3.784 1.00 88.12 108 PHE A O 1
ATOM 785 N N . TRP A 1 109 ? 0.181 -2.136 -2.521 1.00 89.94 109 TRP A N 1
ATOM 786 C CA . TRP A 1 109 ? 1.108 -1.920 -1.408 1.00 89.94 109 TRP A CA 1
ATOM 787 C C . TRP A 1 109 ? 1.605 -3.235 -0.805 1.00 89.94 109 TRP A C 1
ATOM 789 O O . TRP A 1 109 ? 2.801 -3.366 -0.555 1.00 89.94 109 TRP A O 1
ATOM 799 N N . GLY A 1 110 ? 0.731 -4.226 -0.626 1.00 89.19 110 GLY A N 1
ATOM 800 C CA . GLY A 1 110 ? 1.099 -5.567 -0.168 1.00 89.19 110 GLY A CA 1
ATOM 801 C C . GLY A 1 110 ? 2.155 -6.222 -1.063 1.00 89.19 110 GLY A C 1
ATOM 802 O O . GLY A 1 110 ? 3.152 -6.740 -0.555 1.00 89.19 110 GLY A O 1
ATOM 803 N N . ALA A 1 111 ? 2.006 -6.118 -2.386 1.00 84.50 111 ALA A N 1
ATOM 804 C CA . ALA A 1 111 ? 2.976 -6.624 -3.359 1.00 84.50 111 ALA A CA 1
ATOM 805 C C . ALA A 1 111 ? 4.312 -5.855 -3.323 1.00 84.50 111 ALA A C 1
ATOM 807 O O . ALA A 1 111 ? 5.388 -6.464 -3.279 1.00 84.50 111 ALA A O 1
ATOM 808 N N . VAL A 1 112 ? 4.267 -4.519 -3.283 1.00 85.81 112 VAL A N 1
ATOM 809 C CA . VAL A 1 112 ? 5.462 -3.662 -3.167 1.00 85.81 112 VAL A CA 1
ATOM 810 C C . VAL A 1 112 ? 6.228 -3.977 -1.886 1.00 85.81 112 VAL A C 1
ATOM 812 O O . VAL A 1 112 ? 7.438 -4.194 -1.919 1.00 85.81 112 VAL A O 1
ATOM 815 N N . LEU A 1 113 ? 5.532 -4.050 -0.752 1.00 89.69 113 LEU A N 1
ATOM 816 C CA . LEU A 1 113 ? 6.139 -4.374 0.532 1.00 89.69 113 LEU A CA 1
ATOM 817 C C . LEU A 1 113 ? 6.719 -5.783 0.496 1.00 89.69 113 LEU A C 1
ATOM 819 O O . LEU A 1 113 ? 7.878 -5.963 0.841 1.00 89.69 113 LEU A O 1
ATOM 823 N N . SER A 1 114 ? 5.973 -6.782 0.036 1.00 86.94 114 SER A N 1
ATOM 824 C CA . SER A 1 114 ? 6.455 -8.168 -0.013 1.00 86.94 114 SER A CA 1
ATOM 825 C C . SER A 1 114 ? 7.708 -8.340 -0.876 1.00 86.94 114 SER A C 1
ATOM 827 O O . SER A 1 114 ? 8.578 -9.130 -0.516 1.00 86.94 114 SER A O 1
ATOM 829 N N . SER A 1 115 ? 7.841 -7.555 -1.948 1.00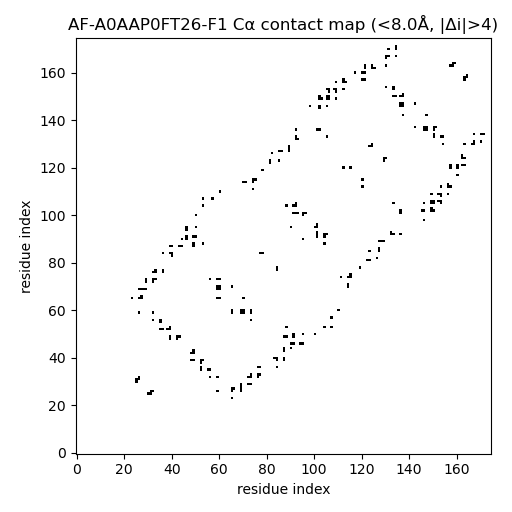 83.94 115 SER A N 1
ATOM 830 C CA . SER A 1 115 ? 9.008 -7.557 -2.842 1.00 83.94 115 SER A CA 1
ATOM 831 C C . SER A 1 115 ? 10.154 -6.625 -2.416 1.00 83.94 115 SER A C 1
ATOM 833 O O . SER A 1 115 ? 11.226 -6.671 -3.015 1.00 83.94 115 SER A O 1
ATOM 835 N N . SER A 1 116 ? 9.962 -5.795 -1.386 1.00 85.75 116 SER A N 1
ATOM 836 C CA . SER A 1 116 ? 10.981 -4.865 -0.883 1.00 85.75 116 SER A CA 1
ATOM 837 C C . SER A 1 116 ? 11.888 -5.501 0.174 1.00 85.75 116 SER A C 1
ATOM 839 O O . SER A 1 116 ? 11.450 -6.311 0.998 1.00 85.75 116 SER A O 1
ATOM 841 N N . ASP A 1 117 ? 13.149 -5.070 0.222 1.00 89.44 117 ASP A N 1
ATOM 842 C CA . ASP A 1 117 ? 14.067 -5.408 1.313 1.00 89.44 117 ASP A CA 1
ATOM 843 C C . ASP A 1 117 ? 13.664 -4.733 2.647 1.00 89.44 117 ASP A C 1
ATOM 845 O O . ASP A 1 117 ? 12.757 -3.896 2.718 1.00 89.44 117 ASP A O 1
ATOM 849 N N . GLN A 1 118 ? 14.326 -5.113 3.744 1.00 89.62 118 GLN A N 1
ATOM 850 C CA . GLN A 1 118 ? 13.994 -4.603 5.080 1.00 89.62 118 GLN A CA 1
ATOM 851 C C . GLN A 1 118 ? 14.277 -3.105 5.272 1.00 89.62 118 GLN A C 1
ATOM 853 O O . GLN A 1 118 ? 13.544 -2.455 6.019 1.00 89.62 118 GLN A O 1
ATOM 858 N N . GLU A 1 119 ? 15.309 -2.556 4.631 1.00 90.12 119 GLU A N 1
ATOM 859 C CA . GLU A 1 119 ? 15.681 -1.140 4.742 1.00 90.12 119 GLU A CA 1
ATOM 860 C C . GLU A 1 119 ? 14.657 -0.255 4.024 1.00 90.12 119 GLU A C 1
ATOM 862 O O . GLU A 1 119 ? 14.185 0.749 4.569 1.00 90.12 119 GLU A O 1
ATOM 867 N N . SER A 1 120 ? 14.226 -0.696 2.847 1.00 89.06 120 SER A N 1
ATOM 868 C CA . SER A 1 120 ? 13.162 -0.088 2.056 1.00 89.06 120 SER A CA 1
ATOM 869 C C . SER A 1 120 ? 11.827 -0.117 2.802 1.00 89.06 120 SER A C 1
ATOM 871 O O . SER A 1 120 ? 11.177 0.920 2.947 1.00 89.06 120 SER A O 1
ATOM 873 N N . LYS A 1 121 ? 11.451 -1.268 3.383 1.00 91.88 121 LYS A N 1
ATOM 874 C CA . LYS A 1 121 ? 10.262 -1.392 4.251 1.00 91.88 121 LYS A CA 1
ATOM 875 C C . LYS A 1 121 ? 10.307 -0.430 5.435 1.00 91.88 121 LYS A C 1
ATOM 877 O O . LYS A 1 121 ? 9.318 0.245 5.713 1.00 91.88 121 LYS A O 1
ATOM 882 N N . ALA A 1 122 ? 11.440 -0.366 6.137 1.00 91.31 122 ALA A N 1
ATOM 883 C CA . ALA A 1 122 ? 11.613 0.537 7.271 1.00 91.31 122 ALA A CA 1
ATOM 884 C C . ALA A 1 122 ? 11.497 2.007 6.841 1.00 91.31 122 ALA A C 1
ATOM 886 O O . ALA A 1 122 ? 10.823 2.788 7.507 1.00 91.31 122 ALA A O 1
ATOM 887 N N . SER A 1 123 ? 12.081 2.365 5.696 1.00 90.56 123 SER A N 1
ATOM 888 C CA . SER A 1 123 ? 11.9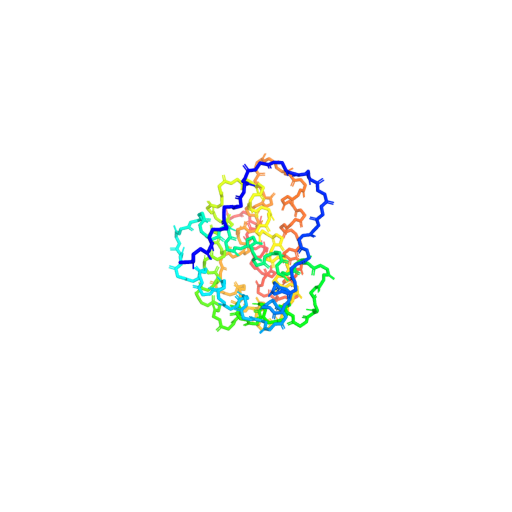99 3.715 5.134 1.00 90.56 123 SER A CA 1
ATOM 889 C C . SER A 1 123 ? 10.573 4.108 4.751 1.00 90.56 123 SER A C 1
ATOM 891 O O . SER A 1 123 ? 10.166 5.235 5.024 1.00 90.56 123 SER A O 1
ATOM 893 N N . ILE A 1 124 ? 9.802 3.194 4.151 1.00 89.81 124 ILE A N 1
ATOM 894 C CA . ILE A 1 124 ? 8.385 3.415 3.828 1.00 89.81 124 ILE A CA 1
ATOM 895 C C . ILE A 1 124 ? 7.592 3.678 5.111 1.00 89.81 124 ILE A C 1
ATOM 897 O O . ILE A 1 124 ? 6.885 4.680 5.193 1.00 89.81 124 ILE A O 1
ATOM 901 N N . VAL A 1 125 ? 7.745 2.826 6.129 1.00 91.19 125 VAL A N 1
ATOM 902 C CA . VAL A 1 125 ? 7.059 2.974 7.427 1.00 91.19 125 VAL A CA 1
ATOM 903 C C . VAL A 1 125 ? 7.408 4.298 8.111 1.00 91.19 125 VAL A C 1
ATOM 905 O O . VAL A 1 125 ? 6.539 4.951 8.678 1.00 91.19 125 VAL A O 1
ATOM 908 N N . ASP A 1 126 ? 8.671 4.716 8.057 1.00 87.50 126 ASP A N 1
ATOM 909 C CA . ASP A 1 126 ? 9.128 5.909 8.771 1.00 87.50 126 ASP A CA 1
ATOM 910 C C . ASP A 1 126 ? 8.709 7.221 8.103 1.00 87.50 126 ASP A C 1
ATOM 912 O O . ASP A 1 126 ? 8.588 8.240 8.786 1.00 87.50 126 ASP A O 1
ATOM 916 N N . LYS A 1 127 ? 8.505 7.209 6.783 1.00 79.75 127 LYS A N 1
ATOM 917 C CA . LYS A 1 127 ? 8.236 8.408 5.975 1.00 79.75 127 LYS A CA 1
ATOM 918 C C . LYS A 1 127 ? 6.768 8.598 5.610 1.00 79.75 127 LYS A C 1
ATOM 920 O O . LYS A 1 127 ? 6.444 9.578 4.944 1.00 79.75 127 LYS A O 1
ATOM 925 N N . SER A 1 128 ? 5.893 7.671 5.984 1.00 82.19 128 SER A N 1
ATOM 926 C CA . SER A 1 128 ? 4.507 7.675 5.526 1.00 82.19 128 SER A CA 1
ATOM 927 C C . SER A 1 128 ? 3.516 7.414 6.644 1.00 82.19 128 SER A C 1
ATOM 929 O O . SER A 1 128 ? 3.814 6.721 7.615 1.00 82.19 128 SER A O 1
ATOM 931 N N . ASP A 1 129 ? 2.291 7.896 6.448 1.00 90.31 129 ASP A N 1
ATOM 932 C CA . ASP A 1 129 ? 1.146 7.529 7.287 1.00 90.31 129 ASP A CA 1
ATOM 933 C C . ASP A 1 129 ? 0.517 6.202 6.829 1.00 90.31 129 ASP A C 1
ATOM 935 O O . ASP A 1 129 ? -0.674 5.978 7.024 1.00 90.31 129 ASP A O 1
ATOM 939 N N . LEU A 1 130 ? 1.289 5.312 6.192 1.00 91.19 130 LEU A N 1
ATOM 940 C CA . LEU A 1 130 ? 0.759 4.077 5.615 1.00 91.19 130 LEU A CA 1
ATOM 941 C C . LEU A 1 130 ? 0.043 3.216 6.664 1.00 91.19 130 LEU A C 1
ATOM 943 O O . LEU A 1 130 ? -1.044 2.720 6.402 1.00 91.19 130 LEU A O 1
ATOM 947 N N . ILE A 1 131 ? 0.612 3.065 7.863 1.00 93.44 131 ILE A N 1
ATOM 948 C CA . ILE A 1 131 ? 0.004 2.252 8.930 1.00 93.44 131 ILE A CA 1
ATOM 949 C C . ILE A 1 131 ? -1.343 2.826 9.404 1.00 93.44 131 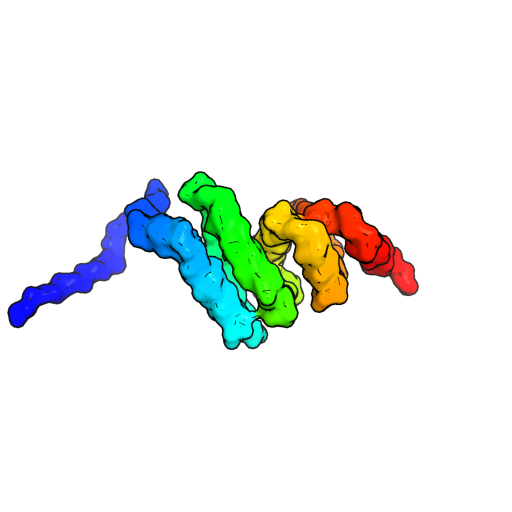ILE A C 1
ATOM 951 O O . ILE A 1 131 ? -2.315 2.067 9.392 1.00 93.44 131 ILE A O 1
ATOM 955 N N . PRO A 1 132 ? -1.448 4.118 9.781 1.00 92.94 132 PRO A N 1
ATOM 956 C CA . PRO A 1 132 ? -2.737 4.743 10.080 1.00 92.94 132 PRO A CA 1
ATOM 957 C C . PRO A 1 132 ? -3.778 4.552 8.971 1.00 92.94 132 PRO A C 1
ATOM 959 O O . PRO A 1 132 ? -4.919 4.192 9.252 1.00 92.94 132 PRO A O 1
ATOM 962 N N . GLU A 1 133 ? -3.387 4.723 7.704 1.00 92.75 133 GLU A N 1
ATOM 963 C CA . GLU A 1 133 ? -4.313 4.585 6.575 1.00 92.75 133 GLU A CA 1
ATOM 964 C C . GLU A 1 133 ? -4.773 3.143 6.343 1.00 92.75 133 GLU A C 1
ATOM 966 O O . GLU A 1 133 ? -5.946 2.912 6.053 1.00 92.75 133 GLU A O 1
ATOM 971 N N . LEU A 1 134 ? -3.891 2.158 6.525 1.00 92.94 134 LEU A N 1
ATOM 972 C CA . LEU A 1 134 ? -4.261 0.743 6.466 1.00 92.94 134 LEU A CA 1
ATOM 973 C C . LEU A 1 134 ? -5.219 0.368 7.603 1.00 92.94 134 LEU A C 1
ATOM 975 O O . LEU A 1 134 ? -6.185 -0.355 7.378 1.00 92.94 134 LEU A O 1
ATOM 979 N N . ILE A 1 135 ? -4.992 0.880 8.815 1.00 91.81 135 ILE A N 1
ATOM 980 C CA . ILE A 1 135 ? -5.887 0.645 9.958 1.00 91.81 135 ILE A CA 1
ATOM 981 C C . ILE A 1 135 ? -7.250 1.298 9.718 1.00 91.81 135 ILE A C 1
ATOM 983 O O . ILE A 1 135 ? -8.276 0.667 9.970 1.00 91.81 135 ILE A O 1
ATOM 987 N N . ARG A 1 136 ? -7.280 2.516 9.163 1.00 90.31 136 ARG A N 1
ATOM 988 C CA . ARG A 1 136 ? -8.525 3.176 8.751 1.00 90.31 136 ARG A CA 1
ATOM 989 C C . ARG A 1 136 ? -9.268 2.359 7.694 1.00 90.31 136 ARG A C 1
ATOM 991 O O . ARG A 1 136 ? -10.467 2.158 7.840 1.00 90.31 136 ARG A O 1
ATOM 998 N N . LEU A 1 137 ? -8.569 1.844 6.679 1.00 90.19 137 LEU A N 1
ATOM 999 C CA . LEU A 1 137 ? -9.158 0.986 5.643 1.00 90.19 137 LEU A CA 1
ATOM 1000 C C . LEU A 1 137 ? -9.793 -0.288 6.231 1.00 90.19 137 LEU A C 1
ATOM 1002 O O . LEU A 1 137 ? -10.875 -0.690 5.807 1.00 90.19 137 LEU A O 1
ATOM 1006 N N . ILE A 1 138 ? -9.140 -0.910 7.218 1.00 90.50 138 ILE A N 1
ATOM 1007 C CA . ILE A 1 138 ? -9.660 -2.090 7.930 1.00 90.50 138 ILE A CA 1
ATOM 1008 C C . ILE A 1 138 ? -10.891 -1.725 8.778 1.00 90.50 138 ILE A C 1
ATOM 1010 O O . ILE A 1 138 ? -11.839 -2.504 8.857 1.00 90.50 138 ILE A O 1
ATOM 1014 N N . GLY A 1 139 ? -10.872 -0.558 9.428 1.00 85.81 139 GLY A N 1
ATOM 1015 C CA . GLY A 1 139 ? -11.905 -0.109 10.365 1.00 85.81 139 GLY A CA 1
ATOM 1016 C C . GLY A 1 139 ? -13.118 0.582 9.737 1.00 85.81 139 GLY A C 1
ATOM 1017 O O . GLY A 1 139 ? -14.027 0.971 10.468 1.00 85.81 139 GLY A O 1
ATOM 1018 N N . GLU A 1 140 ? -13.149 0.774 8.418 1.00 81.62 140 GLU A N 1
ATOM 1019 C CA . GLU A 1 140 ? -14.241 1.492 7.763 1.00 81.62 140 GLU A CA 1
ATOM 1020 C C . GLU A 1 140 ? -15.586 0.744 7.833 1.00 81.62 140 GLU A C 1
ATOM 1022 O O . GLU A 1 140 ? -15.675 -0.477 7.710 1.00 81.62 140 GLU A O 1
ATOM 1027 N N . GLU A 1 141 ? -16.654 1.529 8.015 1.00 56.53 141 GLU A N 1
ATOM 1028 C CA . GLU A 1 141 ? -18.000 1.176 8.514 1.00 56.53 141 GLU A CA 1
ATOM 1029 C C . GLU A 1 141 ? -18.747 0.068 7.740 1.00 56.53 141 GLU A C 1
ATOM 1031 O O . GLU A 1 141 ? -19.778 -0.431 8.186 1.00 56.53 141 GLU A O 1
ATOM 1036 N N . LYS A 1 142 ? -18.226 -0.337 6.577 1.00 62.56 142 LYS A N 1
ATOM 1037 C CA . LYS A 1 142 ? -18.781 -1.397 5.727 1.00 62.56 142 LYS A CA 1
ATOM 1038 C C . LYS A 1 142 ? -17.980 -2.697 5.746 1.00 62.56 142 LYS A C 1
ATOM 1040 O O . LYS A 1 142 ? -18.243 -3.497 4.859 1.00 62.56 142 LYS A O 1
ATOM 1045 N N . MET A 1 143 ? -17.043 -2.878 6.694 1.00 64.62 143 MET A N 1
ATOM 1046 C CA . MET A 1 143 ? -16.248 -4.097 6.961 1.00 64.62 143 MET A CA 1
ATOM 1047 C C . MET A 1 143 ? -16.350 -5.143 5.847 1.00 64.62 143 MET A C 1
ATOM 1049 O O . MET A 1 143 ? -16.977 -6.194 6.003 1.00 64.62 143 MET A O 1
ATOM 1053 N N . ASP A 1 144 ? -15.782 -4.812 4.688 1.00 82.19 144 ASP A N 1
ATOM 1054 C CA . ASP A 1 144 ? -15.706 -5.767 3.603 1.00 82.19 144 ASP A CA 1
ATOM 1055 C C . ASP A 1 144 ? -14.538 -6.689 3.917 1.00 82.19 144 ASP A C 1
ATOM 1057 O O . ASP A 1 144 ? -13.450 -6.248 4.295 1.00 82.19 144 ASP A O 1
ATOM 1061 N N . ARG A 1 145 ? -14.746 -7.991 3.749 1.00 88.19 145 ARG A N 1
ATOM 1062 C CA . ARG A 1 145 ? -13.685 -8.968 3.978 1.00 88.19 145 ARG A CA 1
ATOM 1063 C C . ARG A 1 145 ? -12.456 -8.644 3.126 1.00 88.19 145 ARG A C 1
ATOM 1065 O O . ARG A 1 145 ? -11.336 -8.794 3.598 1.00 88.19 145 ARG A O 1
ATOM 1072 N N . SER A 1 146 ? -12.664 -8.115 1.920 1.00 89.69 146 SER A N 1
ATOM 1073 C CA . SER A 1 146 ? -11.578 -7.717 1.024 1.00 89.69 146 SER A CA 1
ATOM 1074 C C . SER A 1 146 ? -10.711 -6.589 1.584 1.00 89.69 146 SER A C 1
ATOM 1076 O O . SER A 1 146 ? -9.498 -6.617 1.381 1.00 89.69 146 SER A O 1
ATOM 1078 N N . SER A 1 147 ? -11.302 -5.602 2.272 1.00 90.44 147 SER A N 1
ATOM 1079 C CA . SER A 1 147 ? -10.542 -4.488 2.852 1.00 90.44 147 SER A CA 1
ATOM 1080 C C . SER A 1 147 ? -9.744 -4.932 4.071 1.00 90.44 147 SER A C 1
ATOM 1082 O O . SER A 1 147 ? -8.583 -4.545 4.217 1.00 90.44 147 SER A O 1
ATOM 1084 N N . ILE A 1 148 ? -10.331 -5.808 4.890 1.00 91.94 148 ILE A N 1
ATOM 1085 C CA . ILE A 1 148 ? -9.654 -6.441 6.023 1.00 91.94 148 ILE A CA 1
ATOM 1086 C C . ILE A 1 148 ? -8.465 -7.265 5.525 1.00 91.94 148 ILE A C 1
ATOM 1088 O O . ILE A 1 148 ? -7.346 -7.055 5.986 1.00 91.94 148 ILE A O 1
ATOM 1092 N N . ASP A 1 149 ? -8.688 -8.157 4.559 1.00 92.69 149 ASP A N 1
ATOM 1093 C CA . ASP A 1 149 ? -7.653 -9.057 4.047 1.00 92.69 149 ASP A CA 1
ATOM 1094 C C . ASP A 1 149 ? -6.494 -8.265 3.412 1.00 92.69 149 ASP A C 1
ATOM 1096 O O . ASP A 1 149 ? -5.337 -8.476 3.777 1.00 92.69 149 ASP A O 1
ATOM 1100 N N . ALA A 1 150 ? -6.789 -7.288 2.545 1.00 91.75 150 ALA A N 1
ATOM 1101 C CA . ALA A 1 150 ? -5.760 -6.466 1.898 1.00 91.75 150 ALA A CA 1
ATOM 1102 C C . ALA A 1 150 ? -4.981 -5.589 2.897 1.00 91.75 150 ALA A C 1
ATOM 1104 O O . ALA A 1 150 ? -3.762 -5.431 2.785 1.00 91.75 150 ALA A O 1
ATOM 1105 N N . GLY A 1 151 ? -5.670 -5.031 3.900 1.00 93.00 151 GLY A N 1
ATOM 1106 C CA . GLY A 1 151 ? -5.035 -4.260 4.965 1.00 93.00 151 GLY A CA 1
ATOM 1107 C C . GLY A 1 151 ? -4.112 -5.124 5.828 1.00 93.00 151 GLY A C 1
ATOM 1108 O O . GLY A 1 151 ? -2.965 -4.752 6.081 1.00 93.00 151 GLY A O 1
ATOM 1109 N N . LEU A 1 152 ? -4.579 -6.302 6.249 1.00 93.38 152 LEU A N 1
ATOM 1110 C CA . LEU A 1 152 ? -3.792 -7.235 7.057 1.00 93.38 152 LEU A CA 1
ATOM 1111 C C . LEU A 1 152 ? -2.588 -7.793 6.297 1.00 93.38 152 LEU A C 1
ATOM 1113 O O . LEU A 1 152 ? -1.523 -7.938 6.895 1.00 93.38 152 LEU A O 1
ATOM 1117 N N . GLU A 1 153 ? -2.720 -8.060 4.999 1.00 93.50 153 GLU A N 1
ATOM 1118 C CA . GLU A 1 153 ? -1.609 -8.497 4.152 1.00 93.50 153 GLU A CA 1
ATOM 1119 C C . GLU A 1 153 ? -0.472 -7.462 4.146 1.00 93.50 153 GLU A C 1
ATOM 1121 O O . GLU A 1 153 ? 0.687 -7.808 4.399 1.00 93.50 153 GLU A O 1
ATOM 1126 N N . CYS A 1 154 ? -0.804 -6.175 3.991 1.00 94.00 154 CYS A N 1
ATOM 1127 C CA . CYS A 1 154 ? 0.165 -5.084 4.109 1.00 94.00 154 CYS A CA 1
ATOM 1128 C C . CYS A 1 154 ? 0.836 -5.041 5.485 1.00 94.00 154 CYS A C 1
ATOM 1130 O O . CYS A 1 154 ? 2.063 -4.970 5.580 1.00 94.00 154 CYS A O 1
ATOM 1132 N N . LEU A 1 155 ? 0.042 -5.076 6.562 1.00 94.81 155 LEU A N 1
ATOM 1133 C CA . LEU A 1 155 ? 0.563 -5.001 7.929 1.00 94.81 155 LEU A CA 1
ATOM 1134 C C . LEU A 1 155 ? 1.463 -6.204 8.248 1.00 94.81 155 LEU A C 1
ATOM 1136 O O . LEU A 1 155 ? 2.506 -6.045 8.888 1.00 94.81 155 LEU A O 1
ATOM 1140 N N . ASN A 1 156 ? 1.115 -7.391 7.750 1.00 95.06 156 ASN A N 1
ATOM 1141 C CA . ASN A 1 156 ? 1.927 -8.593 7.887 1.00 95.06 156 ASN A CA 1
ATOM 1142 C C . ASN A 1 156 ? 3.265 -8.461 7.137 1.00 95.06 156 ASN A C 1
ATOM 1144 O O . ASN A 1 156 ? 4.309 -8.827 7.675 1.00 95.06 156 ASN A O 1
ATOM 1148 N N . ALA A 1 157 ? 3.279 -7.848 5.948 1.00 94.31 157 ALA A N 1
ATOM 1149 C CA . ALA A 1 157 ? 4.505 -7.641 5.171 1.00 94.31 157 ALA A CA 1
ATOM 1150 C C . ALA A 1 157 ? 5.557 -6.763 5.888 1.00 94.31 157 ALA A C 1
ATOM 1152 O O . ALA A 1 157 ? 6.761 -6.890 5.620 1.00 94.31 157 ALA A O 1
ATOM 1153 N N . ILE A 1 158 ? 5.121 -5.910 6.826 1.00 94.56 158 ILE A N 1
ATOM 1154 C CA . ILE A 1 158 ? 5.971 -5.024 7.641 1.00 94.56 158 ILE A CA 1
ATOM 1155 C C . ILE A 1 158 ? 6.043 -5.419 9.123 1.00 94.56 158 ILE A C 1
ATOM 1157 O O . ILE A 1 158 ? 6.723 -4.739 9.894 1.00 94.56 158 ILE A O 1
ATOM 1161 N N . ILE A 1 159 ? 5.424 -6.529 9.547 1.00 93.75 159 ILE A N 1
ATOM 1162 C CA . ILE A 1 159 ? 5.374 -6.928 10.966 1.00 93.75 159 ILE A CA 1
ATOM 1163 C C . ILE A 1 159 ? 6.767 -7.171 11.563 1.00 93.75 159 ILE A C 1
ATOM 1165 O O . ILE A 1 159 ? 6.985 -6.979 12.760 1.00 93.75 159 ILE A O 1
ATOM 1169 N N . GLY A 1 160 ? 7.747 -7.543 10.733 1.00 91.81 160 GLY A N 1
ATOM 1170 C CA . GLY A 1 160 ? 9.148 -7.694 11.133 1.00 91.81 160 GLY A CA 1
ATOM 1171 C C . GLY A 1 160 ? 9.807 -6.381 11.578 1.00 91.81 160 GLY A C 1
ATOM 1172 O O . GLY A 1 160 ? 10.719 -6.402 12.409 1.00 91.81 160 GLY A O 1
ATOM 1173 N N . ILE A 1 161 ? 9.304 -5.231 11.123 1.00 93.81 161 ILE A N 1
ATOM 1174 C CA . ILE A 1 161 ? 9.854 -3.907 11.424 1.00 93.81 161 ILE A CA 1
ATOM 1175 C C . ILE A 1 161 ? 9.399 -3.461 12.820 1.00 93.81 161 ILE A C 1
ATOM 1177 O O . ILE A 1 161 ? 8.219 -3.220 13.075 1.00 93.81 161 ILE A O 1
ATOM 1181 N N . ARG A 1 162 ? 10.351 -3.309 13.754 1.00 91.81 162 ARG A N 1
ATOM 1182 C CA . ARG A 1 162 ? 10.062 -2.944 15.157 1.00 91.81 162 ARG A CA 1
ATOM 1183 C C . ARG A 1 162 ? 9.216 -1.675 15.275 1.00 91.81 162 ARG A C 1
ATOM 1185 O O . ARG A 1 162 ? 8.308 -1.625 16.101 1.00 91.81 162 ARG A O 1
ATOM 1192 N N . ARG A 1 163 ? 9.524 -0.657 14.471 1.00 89.38 163 ARG A N 1
ATOM 1193 C CA . ARG A 1 163 ? 8.817 0.628 14.486 1.00 89.38 163 ARG A CA 1
ATOM 1194 C C . ARG A 1 163 ? 7.394 0.521 13.943 1.00 89.38 163 ARG A C 1
ATOM 1196 O O . ARG A 1 163 ? 6.498 1.094 14.556 1.00 89.38 163 ARG A O 1
ATOM 1203 N N . ALA A 1 164 ? 7.184 -0.292 12.906 1.00 92.38 164 ALA A N 1
ATOM 1204 C CA . ALA A 1 164 ? 5.855 -0.586 12.380 1.00 92.38 164 ALA A CA 1
ATOM 1205 C C . ALA A 1 164 ? 4.956 -1.188 13.467 1.00 92.38 164 ALA A C 1
ATOM 1207 O O . ALA A 1 164 ? 3.875 -0.671 13.723 1.00 92.38 164 ALA A O 1
ATOM 1208 N N . ARG A 1 165 ? 5.446 -2.200 14.203 1.00 92.62 165 ARG A N 1
ATOM 1209 C CA . ARG A 1 165 ? 4.699 -2.802 15.326 1.00 92.62 165 ARG A CA 1
ATOM 1210 C C . ARG A 1 165 ? 4.308 -1.777 16.391 1.00 92.62 165 ARG A C 1
ATOM 1212 O O . ARG A 1 165 ? 3.189 -1.802 16.891 1.00 92.62 165 ARG A O 1
ATOM 1219 N N . LEU A 1 166 ? 5.225 -0.874 16.745 1.00 90.81 166 LEU A N 1
ATOM 1220 C CA . LEU A 1 166 ? 4.949 0.180 17.727 1.00 90.81 166 LEU A CA 1
ATOM 1221 C C . LEU A 1 166 ? 3.885 1.166 17.236 1.00 90.81 166 LEU A C 1
ATOM 1223 O O . LEU A 1 166 ? 3.055 1.589 18.034 1.00 90.81 166 LEU A O 1
ATOM 1227 N N . GLN A 1 167 ? 3.909 1.532 15.953 1.00 91.00 167 GLN A N 1
ATOM 1228 C CA . GLN A 1 167 ? 2.875 2.373 15.351 1.00 91.00 167 GLN A CA 1
ATOM 1229 C C . GLN A 1 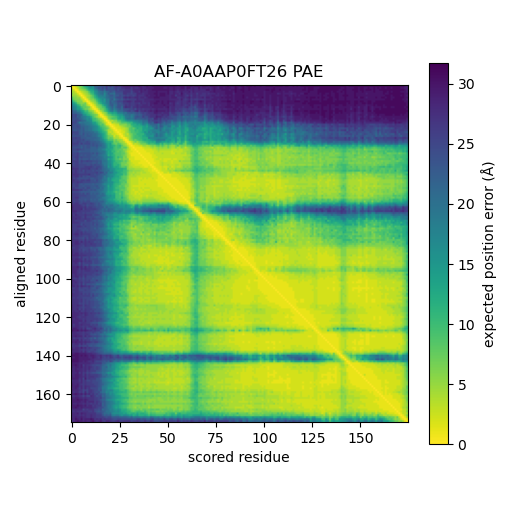167 ? 1.525 1.652 15.319 1.00 91.00 167 GLN A C 1
ATOM 1231 O O . GLN A 1 167 ? 0.562 2.207 15.828 1.00 91.00 167 GLN A O 1
ATOM 1236 N N . MET A 1 168 ? 1.462 0.397 14.859 1.00 91.62 168 MET A N 1
ATOM 1237 C CA . MET A 1 168 ? 0.217 -0.391 14.834 1.00 91.62 168 MET A CA 1
ATOM 1238 C C . MET A 1 168 ? -0.477 -0.417 16.201 1.00 91.62 168 MET A C 1
ATOM 1240 O O . MET A 1 168 ? -1.670 -0.155 16.300 1.00 91.62 168 MET A O 1
ATOM 1244 N N . VAL A 1 169 ? 0.278 -0.679 17.272 1.00 89.50 169 VAL A N 1
ATOM 1245 C CA . VAL A 1 169 ? -0.267 -0.693 18.639 1.00 89.50 169 VAL A CA 1
ATOM 1246 C C . VAL A 1 169 ? -0.784 0.688 19.052 1.00 89.50 169 VAL A C 1
ATOM 1248 O O . VAL A 1 169 ? -1.827 0.784 19.688 1.00 89.50 169 VAL A O 1
ATOM 1251 N N . ARG A 1 170 ? -0.079 1.765 18.692 1.00 88.12 170 ARG A N 1
ATOM 1252 C CA . ARG A 1 170 ? -0.488 3.138 19.030 1.00 88.12 170 ARG A CA 1
ATOM 1253 C C . ARG A 1 170 ? -1.749 3.588 18.303 1.00 88.12 170 ARG A C 1
ATOM 1255 O O . ARG A 1 170 ? -2.509 4.339 18.894 1.00 88.12 170 ARG A O 1
ATOM 1262 N N . GLU A 1 171 ? -1.940 3.156 17.063 1.00 86.50 171 GLU A N 1
ATOM 1263 C CA . GLU A 1 171 ? -3.109 3.519 16.256 1.00 86.50 171 GLU A CA 1
ATOM 1264 C C . GLU A 1 171 ? -4.372 2.745 16.671 1.00 86.50 171 GLU A C 1
ATOM 1266 O O . GLU A 1 171 ? -5.479 3.252 16.530 1.00 86.50 171 GLU A O 1
ATOM 1271 N N . VAL A 1 172 ? -4.227 1.527 17.212 1.00 79.25 172 VAL A N 1
ATOM 1272 C CA . VAL A 1 172 ? -5.368 0.705 17.665 1.00 79.25 172 VAL A CA 1
ATOM 1273 C C . VAL A 1 172 ? -5.799 1.033 19.100 1.00 79.25 172 VAL A C 1
ATOM 1275 O O . VAL A 1 172 ? -6.956 0.818 19.458 1.00 79.25 172 VAL A O 1
ATOM 1278 N N . ILE A 1 173 ? -4.897 1.544 19.945 1.00 69.88 173 ILE A N 1
ATOM 1279 C CA . ILE A 1 173 ? -5.244 1.934 21.317 1.00 69.88 173 ILE A CA 1
ATOM 1280 C C . ILE A 1 173 ? -5.878 3.337 21.295 1.00 69.88 173 ILE A C 1
ATOM 1282 O O . ILE A 1 173 ? -5.178 4.300 20.972 1.00 69.88 173 ILE A O 1
ATOM 1286 N N . PRO A 1 174 ? -7.162 3.493 21.675 1.00 56.97 174 PRO A N 1
ATOM 1287 C CA . PRO A 1 174 ? -7.774 4.813 21.789 1.00 56.97 174 PRO A CA 1
ATOM 1288 C C . PRO A 1 174 ? -7.046 5.636 22.863 1.00 56.97 174 PRO A C 1
ATOM 1290 O O . PRO A 1 174 ? -6.762 5.128 23.952 1.00 56.97 174 PRO A O 1
ATOM 1293 N N . ARG A 1 175 ? -6.710 6.887 22.529 1.00 52.53 175 ARG A N 1
ATOM 1294 C CA . ARG A 1 175 ? -6.130 7.860 23.468 1.00 52.53 175 ARG A CA 1
ATOM 1295 C C . ARG A 1 175 ? -7.187 8.479 24.368 1.00 52.53 175 ARG A C 1
ATOM 1297 O O . ARG A 1 175 ? -8.304 8.723 23.865 1.00 52.53 175 ARG A O 1
#

pLDDT: mean 76.22, std 18.17, range [31.69, 95.06]

Radius of gyration: 18.42 Å; Cα contacts (8 Å, |Δi|>4): 171; chains: 1; bounding box: 34×30×76 Å

Nearest PDB structures (foldseek):
  9brd-assembly1_T  TM=4.905E-01  e=1.248E+00  Rattus norvegicus
  7fik-assembly1_O  TM=2.261E-01  e=5.738E+00  Xenopus laevis
  7uwb-assembly1_c  TM=1.629E-01  e=7.638E+00  Citrus x limon

Organism: NCBI:txid2320716

Mean predicted aligned error: 10.98 Å

Secondary structure (DSSP, 8-state):
-------------S------HHHHHHHHTSHHHHHHHHHHHHTTT-HHHHHHHHHHHHHHHH-TTS-HHHHHHHHHHHHHTHHHHHHHHHHHHHH-SSHHHHHHHHHHHHHHHHHS-HHHHHHHHHH--HHHHHHHHHHSTT--HHHHHHHHHHHHHTTT-HHHHHHHHHHHS--